Protein AF-A0A9E0P2Q4-F1 (afdb_monomer_lite)

Radius of gyration: 20.75 Å; chains: 1; bounding box: 62×47×37 Å

Secondary structure (DSSP, 8-state):
-HHHHHHHHHHHHHHHHHS-----------TT-------GGG-S-TTPBPPTT--B---SSTT----TTTSBSB-SEEE-TT--TT--SEEEEEESS-TTT--SEEEEEE-

Structure (mmCIF, N/CA/C/O backbone):
data_AF-A0A9E0P2Q4-F1
#
_entry.id   AF-A0A9E0P2Q4-F1
#
loop_
_atom_site.group_PDB
_atom_site.id
_atom_site.type_symbol
_atom_site.label_atom_id
_atom_site.label_alt_id
_atom_site.label_comp_id
_atom_site.label_asym_id
_atom_site.label_entity_id
_atom_site.label_seq_id
_atom_site.pdbx_PDB_ins_code
_atom_site.Cartn_x
_atom_site.Cartn_y
_atom_site.Cartn_z
_atom_site.occupancy
_atom_site.B_iso_or_equiv
_atom_site.auth_seq_id
_atom_site.auth_comp_id
_atom_site.auth_asym_id
_atom_site.auth_atom_id
_atom_site.pdbx_PDB_model_num
ATOM 1 N N . MET A 1 1 ? -48.440 -29.733 5.041 1.00 57.09 1 MET A N 1
ATOM 2 C CA . MET A 1 1 ? -48.131 -28.290 4.873 1.00 57.09 1 MET A CA 1
ATOM 3 C C . MET A 1 1 ? -47.201 -27.748 5.967 1.00 57.09 1 MET A C 1
ATOM 5 O O . MET A 1 1 ? -46.144 -27.247 5.611 1.00 57.09 1 MET A O 1
ATOM 9 N N . LYS A 1 2 ? -47.485 -27.941 7.271 1.00 52.16 2 LYS A N 1
ATOM 10 C CA . LYS A 1 2 ? -46.609 -27.494 8.387 1.00 52.16 2 LYS A CA 1
ATOM 11 C C . LYS A 1 2 ? -45.127 -27.915 8.267 1.00 52.16 2 LYS A C 1
ATOM 13 O O . LYS A 1 2 ? -44.252 -27.071 8.381 1.00 52.16 2 LYS A O 1
ATOM 18 N N . LYS A 1 3 ? -44.839 -29.183 7.938 1.00 48.38 3 LYS A N 1
ATOM 19 C CA . LYS A 1 3 ? -43.458 -29.720 7.859 1.00 48.38 3 LYS A CA 1
ATOM 20 C C . LYS A 1 3 ? -42.574 -29.068 6.779 1.00 48.38 3 LYS A C 1
ATOM 22 O O . LYS A 1 3 ? -41.366 -28.957 6.961 1.00 48.38 3 LYS A O 1
ATOM 27 N N . ILE A 1 4 ? -43.168 -28.635 5.664 1.00 58.03 4 ILE A N 1
ATOM 28 C CA . ILE A 1 4 ? -42.449 -27.976 4.557 1.00 58.03 4 ILE A CA 1
ATOM 29 C C . ILE A 1 4 ? -42.140 -26.518 4.920 1.00 58.03 4 ILE A C 1
ATOM 31 O O . ILE A 1 4 ? -41.070 -26.015 4.588 1.00 58.03 4 ILE A O 1
ATOM 35 N N . PHE A 1 5 ? -43.044 -25.865 5.653 1.00 58.53 5 PHE A N 1
ATOM 36 C CA . PHE A 1 5 ? -42.868 -24.492 6.124 1.00 58.53 5 PHE A CA 1
ATOM 37 C C . PHE A 1 5 ? -41.758 -24.395 7.183 1.00 58.53 5 PHE A C 1
ATOM 39 O O . PHE A 1 5 ? -40.888 -23.534 7.085 1.00 58.53 5 PHE A O 1
ATOM 46 N N . THR A 1 6 ? -41.708 -25.345 8.125 1.00 62.03 6 THR A N 1
ATOM 47 C CA . THR A 1 6 ? -40.649 -25.417 9.145 1.00 62.03 6 THR A CA 1
ATOM 48 C C . THR A 1 6 ? -39.267 -25.652 8.526 1.00 62.03 6 THR A C 1
ATOM 50 O O . THR A 1 6 ? -38.340 -24.922 8.852 1.00 62.03 6 THR A O 1
ATOM 53 N N . LYS A 1 7 ? -39.123 -26.582 7.564 1.00 53.59 7 LYS A N 1
ATOM 54 C CA . LYS A 1 7 ? -37.838 -26.819 6.870 1.00 53.59 7 LYS A CA 1
ATOM 55 C C . LYS A 1 7 ? -37.319 -25.582 6.129 1.00 53.59 7 LYS A C 1
ATOM 57 O O . LYS A 1 7 ? -36.127 -25.302 6.191 1.00 53.59 7 LYS A O 1
ATOM 62 N N . LYS A 1 8 ? -38.196 -24.840 5.441 1.00 56.16 8 LYS A N 1
ATOM 63 C CA . LYS A 1 8 ? -37.808 -23.613 4.722 1.00 56.16 8 LYS A CA 1
ATOM 64 C C . LYS A 1 8 ? -37.359 -22.503 5.680 1.00 56.16 8 LYS A C 1
ATOM 66 O O . LYS A 1 8 ? -36.370 -21.839 5.390 1.00 56.16 8 LYS A O 1
ATOM 71 N N . MET A 1 9 ? -38.018 -22.359 6.835 1.00 58.81 9 MET A N 1
ATOM 72 C CA . MET A 1 9 ? -37.583 -21.433 7.890 1.00 58.81 9 MET A CA 1
ATOM 73 C C . MET A 1 9 ? -36.225 -21.823 8.483 1.00 58.81 9 MET A C 1
ATOM 75 O O . MET A 1 9 ? -35.380 -20.956 8.671 1.00 58.81 9 MET A O 1
ATOM 79 N N . THR A 1 10 ? -35.988 -23.113 8.740 1.00 62.88 10 THR A N 1
ATOM 80 C CA . THR A 1 10 ? -34.707 -23.589 9.286 1.00 62.88 10 THR A CA 1
ATOM 81 C C . THR A 1 10 ? -33.549 -23.364 8.313 1.00 62.88 10 THR A C 1
ATOM 83 O O . THR A 1 10 ? -32.483 -22.932 8.737 1.00 62.88 10 THR A O 1
ATOM 86 N N . ILE A 1 11 ? -33.755 -23.596 7.011 1.00 61.94 11 ILE A N 1
ATOM 87 C CA . ILE A 1 11 ? -32.729 -23.345 5.987 1.00 61.94 11 ILE A CA 1
ATOM 88 C C . ILE A 1 11 ? -32.446 -21.842 5.870 1.00 61.94 11 ILE A C 1
ATOM 90 O O . ILE A 1 11 ? -31.285 -21.443 5.894 1.00 61.94 11 ILE A O 1
ATOM 94 N N . ALA A 1 12 ? -33.478 -20.994 5.825 1.00 60.47 12 ALA A N 1
ATOM 95 C CA . ALA A 1 12 ? -33.297 -19.542 5.778 1.00 60.47 12 ALA A CA 1
ATOM 96 C C . ALA A 1 12 ? -32.542 -19.011 7.012 1.00 60.47 12 ALA A C 1
ATOM 98 O O . ALA A 1 12 ? -31.621 -18.212 6.873 1.00 60.47 12 ALA A O 1
ATOM 99 N N . PHE A 1 13 ? -32.858 -19.518 8.208 1.00 57.19 13 PHE A N 1
ATOM 100 C CA . PHE A 1 13 ? -32.178 -19.135 9.447 1.00 57.19 13 PHE A CA 1
ATOM 101 C C . PHE A 1 13 ? -30.716 -19.614 9.491 1.00 57.19 13 PHE A C 1
ATOM 103 O O . PHE A 1 13 ? -29.833 -18.856 9.882 1.00 57.19 13 PHE A O 1
ATOM 110 N N . ALA A 1 14 ? -30.433 -20.831 9.012 1.00 58.88 14 ALA A N 1
ATOM 111 C CA . ALA A 1 14 ? -29.070 -21.360 8.905 1.00 58.88 14 ALA A CA 1
ATOM 112 C C . ALA A 1 14 ? -28.207 -20.586 7.892 1.00 58.88 14 ALA A C 1
ATOM 114 O O . ALA A 1 14 ? -27.012 -20.413 8.107 1.00 58.88 14 ALA A O 1
ATOM 115 N N . THR A 1 15 ? -28.814 -20.078 6.815 1.00 58.00 15 THR A N 1
ATOM 116 C CA . THR A 1 15 ? -28.097 -19.295 5.795 1.00 58.00 15 THR A CA 1
ATOM 117 C C . THR A 1 15 ? -27.720 -17.906 6.325 1.00 58.00 15 THR A C 1
ATOM 119 O O . THR A 1 15 ? -26.604 -17.450 6.100 1.00 58.00 15 THR A O 1
ATOM 122 N N . VAL A 1 16 ? -28.607 -17.270 7.104 1.00 58.88 16 VAL A N 1
ATOM 123 C CA . VAL A 1 16 ? -28.349 -15.972 7.760 1.00 58.88 16 VAL A CA 1
ATOM 124 C C . VAL A 1 16 ? -27.296 -16.089 8.873 1.00 58.88 16 VAL A C 1
ATOM 126 O O . VAL A 1 16 ? -26.461 -15.199 9.028 1.00 58.88 16 VAL A O 1
ATOM 129 N N . LEU A 1 17 ? -27.278 -17.208 9.607 1.00 55.22 17 LEU A N 1
ATOM 130 C CA . LEU A 1 17 ? -26.254 -17.498 10.621 1.00 55.22 17 LEU A CA 1
ATOM 131 C C . LEU A 1 17 ? -24.854 -17.714 10.020 1.00 55.22 17 LEU A C 1
ATOM 133 O O . LEU A 1 17 ? -23.865 -17.412 10.682 1.00 55.22 17 LEU A O 1
ATOM 137 N N . PHE A 1 18 ? -24.756 -18.194 8.776 1.00 54.19 18 PHE A N 1
ATOM 138 C CA . PHE A 1 18 ? -23.472 -18.417 8.098 1.00 54.19 18 PHE A CA 1
ATOM 139 C C . PHE A 1 18 ? -22.970 -17.192 7.311 1.00 54.19 18 PHE A C 1
ATOM 141 O O . PHE A 1 18 ? -21.791 -17.114 6.981 1.00 54.19 18 PHE A O 1
ATOM 148 N N . SER A 1 19 ? -23.830 -16.203 7.043 1.00 55.00 19 SER A N 1
ATOM 149 C CA . SER A 1 19 ? -23.446 -14.938 6.392 1.00 55.00 19 SER A CA 1
ATOM 150 C C . SER A 1 19 ? -22.887 -13.874 7.352 1.00 55.00 19 SER A C 1
ATOM 152 O O . SER A 1 19 ? -22.539 -12.781 6.919 1.00 55.00 19 SER A O 1
ATOM 154 N N . GLY A 1 20 ? -22.833 -14.162 8.657 1.00 51.41 20 GLY A N 1
ATOM 155 C CA . GLY A 1 20 ? -22.667 -13.159 9.716 1.00 51.41 20 GLY A CA 1
ATOM 156 C C . GLY A 1 20 ? -21.241 -12.771 10.118 1.00 51.41 20 GLY A C 1
ATOM 157 O O . GLY A 1 20 ? -21.093 -12.006 11.065 1.00 51.41 20 GLY A O 1
ATOM 158 N N . ALA A 1 21 ? -20.193 -13.259 9.455 1.00 50.47 21 ALA A N 1
ATOM 159 C CA . ALA A 1 21 ? -18.816 -12.942 9.842 1.00 50.47 21 ALA A CA 1
ATOM 160 C C . ALA A 1 21 ? -17.993 -12.412 8.664 1.00 50.47 21 ALA A C 1
ATOM 162 O O . ALA A 1 21 ? -16.970 -12.982 8.294 1.00 50.47 21 ALA A O 1
ATOM 163 N N . THR A 1 22 ? -18.389 -11.272 8.092 1.00 50.94 22 THR A N 1
ATOM 164 C CA . THR A 1 22 ? -17.364 -10.389 7.524 1.00 50.94 22 THR A CA 1
ATOM 165 C C . THR A 1 22 ? -16.579 -9.852 8.710 1.00 50.94 22 THR A C 1
ATOM 167 O O . THR A 1 22 ? -17.022 -8.925 9.389 1.00 50.94 22 THR A O 1
ATOM 170 N N . ALA A 1 23 ? -15.466 -10.503 9.035 1.00 51.62 23 ALA A N 1
ATOM 171 C CA . ALA A 1 23 ? -14.579 -10.039 10.079 1.00 51.62 23 ALA A CA 1
ATOM 172 C C . ALA A 1 23 ? -14.135 -8.615 9.710 1.00 51.62 23 ALA A C 1
ATOM 174 O O . ALA A 1 23 ? -13.332 -8.422 8.799 1.00 51.62 23 ALA A O 1
ATOM 175 N N . LEU A 1 24 ? -14.670 -7.611 10.409 1.00 56.34 24 LEU A N 1
ATOM 176 C CA . LEU A 1 24 ? -14.107 -6.261 10.476 1.00 56.34 24 LEU A CA 1
ATOM 177 C C . LEU A 1 24 ? -12.814 -6.353 11.299 1.00 56.34 24 LEU A C 1
ATOM 179 O O . LEU A 1 24 ? -12.696 -5.779 12.375 1.00 56.34 24 LEU A O 1
ATOM 183 N N . ALA A 1 25 ? -11.896 -7.216 10.875 1.00 59.75 25 ALA A N 1
ATOM 184 C CA . ALA A 1 25 ? -10.751 -7.598 11.670 1.00 59.75 25 ALA A CA 1
ATOM 185 C C . ALA A 1 25 ? -9.683 -6.544 11.467 1.00 59.75 25 ALA A C 1
ATOM 187 O O . ALA A 1 25 ? -8.819 -6.719 10.626 1.00 59.75 25 ALA A O 1
ATOM 188 N N . THR A 1 26 ? -9.729 -5.452 12.223 1.00 72.06 26 THR A N 1
ATOM 189 C CA . THR A 1 26 ? -8.505 -4.693 12.483 1.00 72.06 26 THR A CA 1
ATOM 190 C C . THR A 1 26 ? -7.479 -5.648 13.085 1.00 72.06 26 THR A C 1
ATOM 192 O O . THR A 1 26 ? -7.842 -6.508 13.893 1.00 72.06 26 THR A O 1
ATOM 195 N N . VAL A 1 27 ? -6.206 -5.506 12.726 1.00 83.12 27 VAL A N 1
ATOM 196 C CA . VAL A 1 27 ? -5.152 -6.289 13.381 1.00 83.12 27 VAL A CA 1
ATOM 197 C C . VAL A 1 27 ? -5.154 -5.960 14.877 1.00 83.12 27 VAL A C 1
ATOM 199 O O . VAL A 1 27 ? -5.023 -4.797 15.254 1.00 83.12 27 VAL A O 1
ATOM 202 N N . ASN A 1 28 ? -5.324 -6.976 15.729 1.00 84.00 28 ASN A N 1
ATOM 203 C CA . ASN A 1 28 ? -5.194 -6.814 17.173 1.00 84.00 28 ASN A CA 1
ATOM 204 C C . ASN A 1 28 ? -3.706 -6.795 17.534 1.00 84.00 28 ASN A C 1
ATOM 206 O O . ASN A 1 28 ? -3.010 -7.790 17.332 1.00 84.00 28 ASN A O 1
ATOM 210 N N . ILE A 1 29 ? -3.230 -5.669 18.056 1.00 82.81 29 ILE A N 1
ATOM 211 C CA . ILE A 1 29 ? -1.868 -5.531 18.571 1.00 82.81 29 ILE A CA 1
ATOM 212 C C . ILE A 1 29 ? -1.986 -5.377 20.082 1.00 82.81 29 ILE A C 1
ATOM 214 O O . ILE A 1 29 ? -2.392 -4.331 20.586 1.00 82.81 29 ILE A O 1
ATOM 218 N N . GLU A 1 30 ? -1.685 -6.452 20.802 1.00 87.06 30 GLU A N 1
ATOM 219 C CA . GLU A 1 30 ? -1.774 -6.476 22.260 1.00 87.06 30 GLU A CA 1
ATOM 220 C C . GLU A 1 30 ? -0.623 -5.695 22.900 1.00 87.06 30 GLU A C 1
ATOM 222 O O . GLU A 1 30 ? 0.476 -5.595 22.347 1.00 87.06 30 GLU A O 1
ATOM 227 N N . ALA A 1 31 ? -0.853 -5.153 24.098 1.00 89.81 31 ALA A N 1
ATOM 228 C CA . ALA A 1 31 ? 0.202 -4.492 24.857 1.00 89.81 31 ALA A CA 1
ATOM 229 C C . ALA A 1 31 ? 1.350 -5.478 25.134 1.00 89.81 31 ALA A C 1
ATOM 231 O O . ALA A 1 31 ? 1.130 -6.559 25.676 1.00 89.81 31 ALA A O 1
ATOM 232 N N . ASN A 1 32 ? 2.577 -5.083 24.785 1.00 88.38 32 ASN A N 1
ATOM 233 C CA . ASN A 1 32 ? 3.787 -5.919 24.846 1.00 88.38 32 ASN A CA 1
ATOM 234 C C . ASN A 1 32 ? 3.792 -7.129 23.886 1.00 88.38 32 ASN A C 1
ATOM 236 O O . ASN A 1 32 ? 4.701 -7.956 23.954 1.00 88.38 32 ASN A O 1
ATOM 240 N N . GLY A 1 33 ? 2.813 -7.231 22.983 1.00 85.69 33 GLY A N 1
ATOM 241 C CA . GLY A 1 33 ? 2.806 -8.196 21.890 1.00 85.69 33 GLY A CA 1
ATOM 242 C C . GLY A 1 33 ? 3.640 -7.709 20.704 1.00 85.69 33 GLY A C 1
ATOM 243 O O . GLY A 1 33 ? 3.761 -6.510 20.456 1.00 85.69 33 GLY A O 1
ATOM 244 N N . SER A 1 34 ? 4.213 -8.647 19.953 1.00 87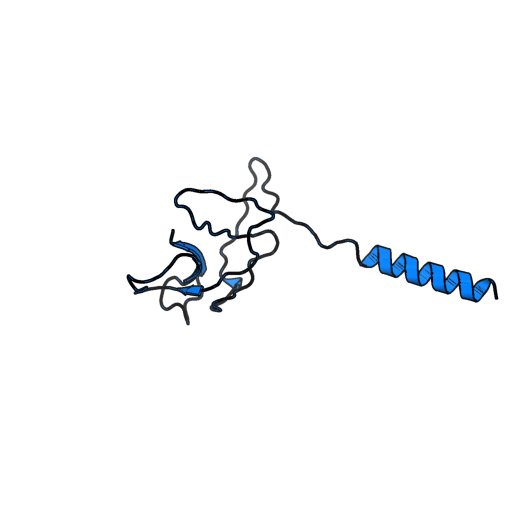.81 34 SER A N 1
ATOM 245 C CA . SER A 1 34 ? 4.817 -8.366 18.647 1.00 87.81 34 SER A CA 1
ATOM 246 C C . SER A 1 34 ? 3.905 -8.885 17.543 1.00 87.81 34 SER A C 1
ATOM 248 O O . SER A 1 34 ? 3.383 -9.994 17.633 1.00 87.81 34 SER A O 1
ATOM 250 N N . TYR A 1 35 ? 3.738 -8.091 16.492 1.00 87.81 35 TYR A N 1
ATOM 251 C CA . TYR A 1 35 ? 3.054 -8.491 15.269 1.00 87.81 35 TYR A CA 1
ATOM 252 C C . TYR A 1 35 ? 3.983 -8.236 14.083 1.00 87.81 35 TYR A C 1
ATOM 254 O O . TYR A 1 35 ? 4.619 -7.185 14.011 1.00 87.81 35 TYR A O 1
ATOM 262 N N . THR A 1 36 ? 4.062 -9.192 13.158 1.00 91.44 36 THR A N 1
ATOM 263 C CA . THR A 1 36 ? 4.922 -9.100 11.975 1.00 91.44 36 THR A CA 1
ATOM 264 C C . THR A 1 36 ? 4.076 -9.143 10.714 1.00 91.44 36 THR A C 1
ATOM 266 O O . THR A 1 36 ? 3.274 -10.054 10.517 1.00 91.44 36 THR A O 1
ATOM 269 N N . GLN A 1 37 ? 4.289 -8.161 9.845 1.00 93.19 37 GLN A N 1
ATOM 270 C CA . GLN A 1 37 ? 3.763 -8.124 8.490 1.00 93.19 37 GLN A CA 1
ATOM 271 C C . GLN A 1 37 ? 4.815 -7.479 7.595 1.00 93.19 37 GLN A C 1
ATOM 273 O O . GLN A 1 37 ? 5.264 -6.373 7.885 1.00 93.19 37 GLN A O 1
ATOM 278 N N . ASN A 1 38 ? 5.207 -8.187 6.541 1.00 95.31 38 ASN A N 1
ATOM 279 C CA . ASN A 1 38 ? 6.226 -7.766 5.580 1.00 95.31 38 ASN A CA 1
ATOM 280 C C . ASN A 1 38 ? 5.644 -7.437 4.200 1.00 95.31 38 ASN A C 1
ATOM 282 O O . ASN A 1 38 ? 6.376 -6.962 3.359 1.00 95.31 38 ASN A O 1
ATOM 286 N N . PHE A 1 39 ? 4.352 -7.671 3.956 1.00 97.38 39 PHE A N 1
ATOM 287 C CA . PHE A 1 39 ? 3.652 -7.384 2.699 1.00 97.38 39 PHE A CA 1
ATOM 288 C C . PHE A 1 39 ? 4.160 -8.104 1.442 1.00 97.38 39 PHE A C 1
ATOM 290 O O . PHE A 1 39 ? 3.483 -8.026 0.425 1.00 97.38 39 PHE A O 1
ATOM 297 N N . ASP A 1 40 ? 5.240 -8.882 1.494 1.00 97.56 40 ASP A N 1
ATOM 298 C CA . ASP A 1 40 ? 5.789 -9.631 0.348 1.00 97.56 40 ASP A CA 1
ATOM 299 C C . ASP A 1 40 ? 4.734 -10.449 -0.423 1.00 97.56 40 ASP A C 1
ATOM 301 O O . ASP A 1 40 ? 4.779 -10.582 -1.646 1.00 97.56 40 ASP A O 1
ATOM 305 N N . ALA A 1 41 ? 3.725 -10.961 0.289 1.00 97.25 41 ALA A N 1
ATOM 306 C CA . ALA A 1 41 ? 2.650 -11.770 -0.277 1.00 97.25 41 ALA A CA 1
ATOM 307 C C . ALA A 1 41 ? 1.615 -10.988 -1.114 1.00 97.25 41 ALA A C 1
ATOM 309 O O . ALA A 1 41 ? 0.798 -11.623 -1.780 1.00 97.25 41 ALA A O 1
ATOM 310 N N . ILE A 1 42 ? 1.613 -9.646 -1.099 1.00 97.50 42 ILE A N 1
ATOM 311 C CA . ILE A 1 42 ? 0.660 -8.850 -1.900 1.00 97.50 42 ILE A CA 1
ATOM 312 C C . ILE A 1 42 ? 1.009 -8.854 -3.398 1.00 97.50 42 ILE A C 1
ATOM 314 O O . ILE A 1 42 ? 0.166 -8.515 -4.226 1.00 97.50 42 ILE A O 1
ATOM 318 N N . GLY A 1 43 ? 2.235 -9.258 -3.752 1.00 97.25 43 GLY A N 1
ATOM 319 C CA . GLY A 1 43 ? 2.700 -9.355 -5.133 1.00 97.25 43 GLY A CA 1
ATOM 320 C C . GLY A 1 43 ? 3.068 -8.009 -5.763 1.00 97.25 43 GLY A C 1
ATOM 321 O O . GLY A 1 43 ? 3.267 -7.007 -5.079 1.00 97.25 43 GLY A O 1
ATOM 322 N N . VAL A 1 44 ? 3.195 -7.999 -7.092 1.00 96.81 44 VAL A N 1
ATOM 323 C CA . VAL A 1 44 ? 3.699 -6.854 -7.880 1.00 96.81 44 VAL A CA 1
ATOM 324 C C . VAL A 1 44 ? 2.593 -6.012 -8.524 1.00 96.81 44 VAL A C 1
ATOM 326 O O . VAL A 1 44 ? 2.882 -5.004 -9.168 1.00 96.81 44 VAL A O 1
ATOM 329 N N . ASP A 1 45 ? 1.332 -6.414 -8.361 1.00 96.75 45 ASP A N 1
ATOM 330 C CA . ASP A 1 45 ? 0.200 -5.746 -8.997 1.00 96.75 45 ASP A CA 1
ATOM 331 C C . ASP A 1 45 ? 0.049 -4.305 -8.498 1.00 96.75 45 ASP A C 1
ATOM 333 O O . ASP A 1 45 ? 0.264 -3.993 -7.321 1.00 96.75 45 ASP A O 1
ATOM 337 N N . SER A 1 46 ? -0.371 -3.410 -9.396 1.00 94.81 46 SER A N 1
ATOM 338 C CA . SER A 1 46 ? -0.677 -2.024 -9.032 1.00 94.81 46 SER A CA 1
ATOM 339 C C . SER A 1 46 ? -1.858 -1.944 -8.072 1.00 94.81 46 SER A C 1
ATOM 341 O O . SER A 1 46 ? -1.831 -1.144 -7.141 1.00 94.81 46 SER A O 1
ATOM 343 N N . THR A 1 47 ? -2.856 -2.811 -8.247 1.00 97.44 47 THR A N 1
ATOM 344 C CA . THR A 1 47 ? -4.032 -2.933 -7.377 1.00 97.44 47 THR A CA 1
ATOM 345 C C . THR A 1 47 ? -3.933 -4.132 -6.435 1.00 97.44 47 THR A C 1
ATOM 347 O O . THR A 1 47 ? -4.889 -4.895 -6.282 1.00 97.44 47 THR A O 1
ATOM 350 N N . ALA A 1 48 ? -2.758 -4.334 -5.835 1.00 98.12 48 ALA A N 1
ATOM 351 C CA . ALA A 1 48 ? -2.512 -5.422 -4.901 1.00 98.12 48 ALA A CA 1
ATOM 352 C C . ALA A 1 48 ? -3.426 -5.312 -3.672 1.00 98.12 48 ALA A C 1
ATOM 354 O O . ALA A 1 48 ? -3.536 -4.255 -3.047 1.00 98.12 48 ALA A O 1
ATOM 355 N N . THR A 1 49 ? -4.088 -6.416 -3.322 1.00 98.06 49 THR A N 1
ATOM 356 C CA . THR A 1 49 ? -4.955 -6.475 -2.138 1.00 98.06 49 THR A CA 1
ATOM 357 C C . THR A 1 49 ? -4.098 -6.539 -0.880 1.00 98.06 49 THR A C 1
ATOM 359 O O . THR A 1 49 ? -3.194 -7.366 -0.775 1.00 98.06 49 THR A O 1
ATOM 362 N N . LEU A 1 50 ? -4.391 -5.671 0.086 1.00 96.94 50 LEU A N 1
ATOM 363 C CA . LEU A 1 50 ? -3.691 -5.644 1.362 1.00 96.94 50 LEU A CA 1
ATOM 364 C C . LEU A 1 50 ? -4.081 -6.855 2.222 1.00 96.94 50 LEU A C 1
ATOM 366 O O . LEU A 1 50 ? -5.211 -7.345 2.122 1.00 96.94 50 LEU A O 1
ATOM 370 N N . PRO A 1 51 ? -3.185 -7.323 3.110 1.00 94.75 51 PRO A N 1
ATOM 371 C CA . PRO A 1 51 ? -3.511 -8.387 4.047 1.00 94.75 51 PRO A CA 1
ATOM 372 C C . PRO A 1 51 ? -4.736 -8.025 4.893 1.00 94.75 51 PRO A C 1
ATOM 374 O O . PRO A 1 51 ? -4.965 -6.859 5.217 1.00 94.75 51 PRO A O 1
ATOM 377 N N . THR A 1 52 ? -5.515 -9.029 5.294 1.00 90.38 52 THR A N 1
ATOM 378 C CA . THR A 1 52 ? -6.715 -8.821 6.114 1.00 90.38 52 THR A CA 1
ATOM 379 C C . THR A 1 52 ? -6.421 -7.932 7.324 1.00 90.38 52 THR A C 1
ATOM 381 O O . THR A 1 52 ? -5.484 -8.180 8.083 1.00 90.38 52 THR A O 1
ATOM 384 N N . GLY A 1 53 ? -7.236 -6.891 7.491 1.00 89.19 53 GLY A N 1
ATOM 385 C CA . GLY A 1 53 ? -7.124 -5.931 8.588 1.00 89.19 53 GLY A CA 1
ATOM 386 C C . GLY A 1 53 ? -6.200 -4.752 8.363 1.00 89.19 53 GLY A C 1
ATOM 387 O O . GLY A 1 53 ? -6.230 -3.802 9.152 1.00 89.19 53 GLY A O 1
ATOM 388 N N . TRP A 1 54 ? -5.451 -4.766 7.265 1.00 92.44 54 TRP A N 1
ATOM 389 C CA . TRP A 1 54 ? -4.666 -3.633 6.816 1.00 92.44 54 TRP A CA 1
ATOM 390 C C . TRP A 1 54 ? -5.470 -2.749 5.878 1.00 92.44 54 TRP A C 1
ATOM 392 O O . TRP A 1 54 ? -6.221 -3.214 5.018 1.00 92.44 54 TRP A O 1
ATOM 402 N N . LYS A 1 55 ? -5.287 -1.446 6.056 1.00 94.25 55 LYS A N 1
ATOM 403 C CA . LYS A 1 55 ? -5.819 -0.426 5.169 1.00 94.25 55 LYS A CA 1
ATOM 404 C C . LYS A 1 55 ? -4.783 0.664 4.964 1.00 94.25 55 LYS A C 1
ATOM 406 O O . LYS A 1 55 ? -4.033 0.976 5.886 1.00 94.25 55 LYS A O 1
ATOM 411 N N . ALA A 1 56 ? -4.786 1.251 3.778 1.00 95.12 56 ALA A N 1
ATOM 412 C CA . ALA A 1 56 ? -3.991 2.420 3.450 1.00 95.12 56 ALA A CA 1
ATOM 413 C C . ALA A 1 56 ? -4.921 3.549 3.016 1.00 95.12 56 ALA A C 1
ATOM 415 O O . ALA A 1 56 ? -5.940 3.323 2.363 1.00 95.12 56 ALA A O 1
ATOM 416 N N . ASP A 1 57 ? -4.585 4.763 3.422 1.00 94.69 57 ASP A N 1
ATOM 417 C CA . ASP A 1 57 ? -5.368 5.949 3.122 1.00 94.69 57 ASP A CA 1
ATOM 418 C C . ASP A 1 57 ? -4.518 6.948 2.347 1.00 94.69 57 ASP A C 1
ATOM 420 O O . ASP A 1 57 ? -3.297 6.998 2.508 1.00 94.69 57 ASP A O 1
ATOM 424 N N . LYS A 1 58 ? -5.180 7.760 1.527 1.00 93.19 58 LYS A N 1
ATOM 425 C CA . LYS A 1 58 ? -4.564 8.893 0.843 1.00 93.19 58 LYS A CA 1
ATOM 426 C C . LYS A 1 58 ? -5.463 10.107 0.997 1.00 93.19 58 LYS A C 1
ATOM 428 O O . LYS A 1 58 ? -6.667 10.047 0.763 1.00 93.19 58 LYS A O 1
ATOM 433 N N . GLN A 1 59 ? -4.865 11.224 1.380 1.00 93.38 59 GLN A N 1
ATOM 434 C CA . GLN A 1 59 ? -5.572 12.486 1.543 1.00 93.38 59 GLN A CA 1
ATOM 435 C C . GLN A 1 59 ? -5.131 13.454 0.452 1.00 93.38 59 GLN A C 1
ATOM 437 O O . GLN A 1 59 ? -3.977 13.450 0.035 1.00 93.38 59 GLN A O 1
ATOM 442 N N . THR A 1 60 ? -6.049 14.288 -0.030 1.00 91.44 60 THR A N 1
ATOM 443 C CA . THR A 1 60 ? -5.726 15.333 -1.017 1.00 91.44 60 THR A CA 1
ATOM 444 C C . THR A 1 60 ? -5.068 16.553 -0.377 1.00 91.44 60 THR A C 1
ATOM 446 O O . THR A 1 60 ? -4.527 17.399 -1.081 1.00 91.44 60 THR A O 1
ATOM 449 N N . LEU A 1 61 ? -5.134 16.660 0.951 1.00 90.50 61 LEU A N 1
ATOM 450 C CA . LEU A 1 61 ? -4.486 17.701 1.734 1.00 90.50 61 LEU A CA 1
ATOM 451 C C . LEU A 1 61 ? -3.266 17.126 2.451 1.00 90.50 61 LEU 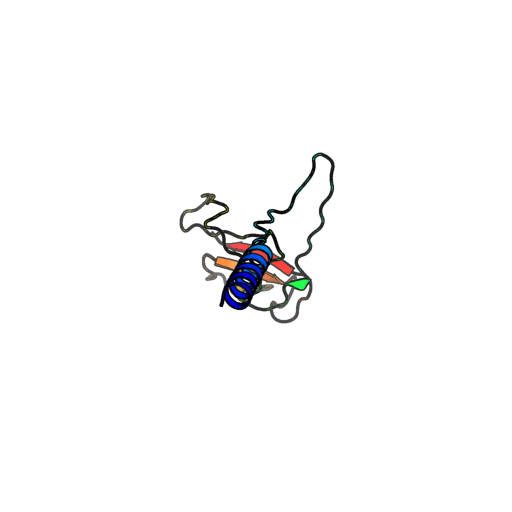A C 1
ATOM 453 O O . LEU A 1 61 ? -3.352 16.103 3.135 1.00 90.50 61 LEU A O 1
ATOM 457 N N . VAL A 1 62 ? -2.139 17.825 2.335 1.00 87.44 62 VAL A N 1
ATOM 458 C CA . VAL A 1 62 ? -0.887 17.440 2.992 1.00 87.44 62 VAL A CA 1
ATOM 459 C C . VAL A 1 62 ? -1.066 17.334 4.508 1.00 87.44 62 VAL A C 1
ATOM 461 O O . VAL A 1 62 ? -1.761 18.143 5.124 1.00 87.44 62 VAL A O 1
ATOM 464 N N . ARG A 1 63 ? -0.404 16.343 5.120 1.00 85.88 63 ARG A N 1
ATOM 465 C CA . ARG A 1 63 ? -0.383 16.115 6.582 1.00 85.88 63 ARG A CA 1
ATOM 466 C C . ARG A 1 63 ? -1.768 15.940 7.219 1.00 85.88 63 ARG A C 1
ATOM 468 O O . ARG A 1 63 ? -1.940 16.207 8.405 1.00 85.88 63 ARG A O 1
ATOM 475 N N . THR A 1 64 ? -2.745 15.486 6.441 1.00 91.06 64 THR A N 1
ATOM 476 C CA . THR A 1 64 ? -4.073 15.124 6.941 1.00 91.06 64 THR A CA 1
ATOM 477 C C . THR A 1 64 ? -4.144 13.615 7.129 1.00 91.06 64 THR A C 1
ATOM 479 O O . THR A 1 64 ? -3.683 12.862 6.276 1.00 91.06 64 THR A O 1
ATOM 482 N N . VAL A 1 65 ? -4.722 13.173 8.245 1.00 90.44 65 VAL A N 1
ATOM 483 C CA . VAL A 1 65 ? -4.991 11.758 8.526 1.00 90.44 65 VAL A CA 1
ATOM 484 C C . VAL A 1 65 ? -6.497 11.540 8.430 1.00 90.44 65 VAL A C 1
ATOM 486 O O . VAL A 1 65 ? -7.259 12.236 9.102 1.00 90.44 65 VAL A O 1
ATOM 489 N N . GLY A 1 66 ? -6.927 10.614 7.573 1.00 92.81 66 GLY A N 1
ATOM 490 C CA . GLY A 1 66 ? -8.335 10.263 7.418 1.00 92.81 66 GLY A CA 1
ATOM 491 C C . GLY A 1 66 ? -8.825 9.247 8.450 1.00 92.81 66 GLY A C 1
ATOM 492 O O . GLY A 1 66 ? -8.197 8.986 9.477 1.00 92.81 66 GLY A O 1
ATOM 493 N N . THR A 1 67 ? -9.991 8.664 8.172 1.00 92.94 67 THR A N 1
ATOM 494 C CA . THR A 1 67 ? -10.596 7.636 9.033 1.00 92.94 67 THR A CA 1
ATOM 495 C C . THR A 1 67 ? -10.318 6.237 8.497 1.00 92.94 67 THR A C 1
ATOM 497 O O . THR A 1 67 ? -10.277 6.017 7.287 1.00 92.94 67 THR A O 1
ATOM 500 N N . TYR A 1 68 ? -10.231 5.250 9.391 1.00 90.69 68 TYR A N 1
ATOM 501 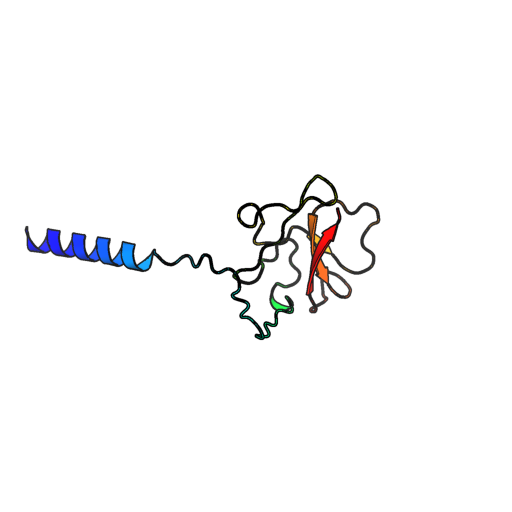C CA . TYR A 1 68 ? -10.054 3.845 9.003 1.00 90.69 68 TYR A CA 1
ATOM 502 C C . TYR A 1 68 ? -11.178 3.327 8.085 1.00 90.69 68 TYR A C 1
ATOM 504 O O . TYR A 1 68 ? -10.954 2.504 7.197 1.00 90.69 68 TYR A O 1
ATOM 512 N N . THR A 1 69 ? -12.408 3.814 8.267 1.00 90.50 69 THR A N 1
ATOM 513 C CA . THR A 1 69 ? -13.544 3.429 7.419 1.00 90.50 69 THR A CA 1
ATOM 514 C C . THR A 1 69 ? -13.357 3.896 5.977 1.00 90.50 69 THR A C 1
ATOM 516 O O . THR A 1 69 ? -13.645 3.121 5.068 1.00 90.50 69 THR A O 1
ATOM 519 N N . ALA A 1 70 ? -12.841 5.113 5.775 1.00 93.75 70 ALA A N 1
ATOM 520 C CA . ALA A 1 70 ? -12.587 5.683 4.451 1.00 93.75 70 ALA A CA 1
ATOM 521 C C . ALA A 1 70 ? -11.350 5.087 3.756 1.00 93.75 70 ALA A C 1
ATOM 523 O O . ALA A 1 70 ? -11.290 5.077 2.530 1.00 93.75 70 ALA A O 1
ATOM 524 N N . ALA A 1 71 ? -10.397 4.563 4.531 1.00 95.38 71 ALA A N 1
ATOM 525 C CA . ALA A 1 71 ? -9.189 3.942 4.008 1.00 95.38 71 ALA A CA 1
ATOM 526 C C . ALA A 1 71 ? -9.487 2.685 3.161 1.00 95.38 71 ALA A C 1
ATOM 528 O O . ALA A 1 71 ? -10.459 1.948 3.401 1.00 95.38 71 ALA A O 1
ATOM 529 N N . LEU A 1 72 ? -8.615 2.425 2.186 1.00 95.75 72 LEU A N 1
ATOM 530 C CA . LEU A 1 72 ? -8.763 1.391 1.165 1.00 95.75 72 LEU A CA 1
ATOM 531 C C . LEU A 1 72 ? -8.021 0.103 1.533 1.00 95.75 72 LEU A C 1
ATOM 533 O O . LEU A 1 72 ? -7.076 0.103 2.318 1.00 95.75 72 LEU A O 1
ATOM 537 N N . THR A 1 73 ? -8.459 -1.009 0.944 1.00 96.56 73 THR A N 1
ATOM 538 C CA . THR A 1 73 ? -7.910 -2.360 1.164 1.00 96.56 73 THR A CA 1
ATOM 539 C C . THR A 1 73 ? -6.996 -2.823 0.032 1.00 96.56 73 THR A C 1
ATOM 541 O O . THR A 1 73 ? -6.658 -4.000 -0.035 1.00 96.56 73 THR A O 1
ATOM 544 N N . ALA A 1 74 ? -6.635 -1.933 -0.887 1.00 97.69 74 ALA A N 1
ATOM 545 C CA . ALA A 1 74 ? -5.754 -2.236 -2.002 1.00 97.69 74 ALA A CA 1
ATOM 546 C C . ALA A 1 74 ? -4.865 -1.033 -2.309 1.00 97.69 74 ALA A C 1
ATOM 548 O O . ALA A 1 74 ? -5.226 0.111 -2.015 1.00 97.69 74 ALA A O 1
ATOM 549 N N . THR A 1 75 ? -3.710 -1.302 -2.906 1.00 98.00 75 THR A N 1
ATOM 550 C CA . THR A 1 75 ? -2.897 -0.264 -3.537 1.00 98.00 75 THR A CA 1
ATOM 551 C C . THR A 1 75 ? -3.542 0.190 -4.847 1.00 98.00 75 THR A C 1
ATOM 553 O O . THR A 1 75 ? -4.545 -0.365 -5.295 1.00 98.00 75 THR A O 1
A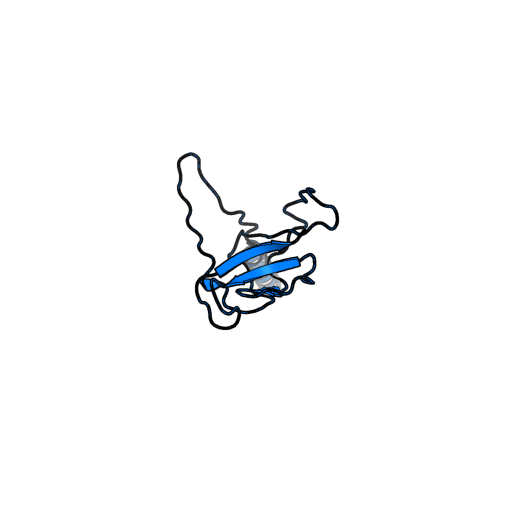TOM 556 N N . GLU A 1 76 ? -2.984 1.223 -5.463 1.00 97.00 76 GLU A N 1
ATOM 557 C CA . GLU A 1 76 ? -3.477 1.760 -6.737 1.00 97.00 76 GLU A CA 1
ATOM 558 C C . GLU A 1 76 ? -2.389 1.794 -7.810 1.00 97.00 76 GLU A C 1
ATOM 560 O O . GLU A 1 76 ? -2.686 1.804 -9.005 1.00 97.00 76 GLU A O 1
ATOM 565 N N . ILE A 1 77 ? -1.123 1.838 -7.386 1.00 95.50 77 ILE A N 1
ATOM 566 C CA . ILE A 1 77 ? 0.035 2.017 -8.254 1.00 95.50 77 ILE A CA 1
ATOM 567 C C . ILE A 1 77 ? 1.151 1.075 -7.796 1.00 95.50 77 ILE A C 1
ATOM 569 O O . ILE A 1 77 ? 1.396 0.940 -6.600 1.00 95.50 77 ILE A O 1
ATOM 573 N N . ALA A 1 78 ? 1.854 0.444 -8.736 1.00 95.12 78 ALA A N 1
ATOM 574 C CA . ALA A 1 78 ? 3.096 -0.271 -8.452 1.00 95.12 78 ALA A CA 1
ATOM 575 C C . ALA A 1 78 ? 4.288 0.666 -8.689 1.00 95.12 78 ALA A C 1
ATOM 577 O O . ALA A 1 78 ? 4.322 1.396 -9.679 1.00 95.12 78 ALA A O 1
ATOM 578 N N . ALA A 1 79 ? 5.255 0.655 -7.776 1.00 95.38 79 ALA A N 1
ATOM 579 C CA . ALA A 1 79 ? 6.430 1.516 -7.817 1.00 95.38 79 ALA A CA 1
ATOM 580 C C . ALA A 1 79 ? 7.686 0.796 -7.324 1.00 95.38 79 ALA A C 1
ATOM 582 O O . ALA A 1 79 ? 7.622 -0.302 -6.779 1.00 95.38 79 ALA A O 1
ATOM 583 N N . GLY A 1 80 ? 8.842 1.416 -7.539 1.00 91.00 80 GLY A N 1
ATOM 584 C CA . GLY A 1 80 ? 10.142 0.866 -7.175 1.00 91.00 80 GLY A CA 1
ATOM 585 C C . GLY A 1 80 ? 11.260 1.854 -7.491 1.00 91.00 80 GLY A C 1
ATOM 586 O O . GLY A 1 80 ? 11.062 3.072 -7.450 1.00 91.00 80 GLY A O 1
ATOM 587 N N . ASN A 1 81 ? 12.433 1.337 -7.835 1.00 88.62 81 ASN A N 1
ATOM 588 C CA . ASN A 1 81 ? 13.590 2.138 -8.217 1.00 88.62 81 ASN A CA 1
ATOM 589 C C . ASN A 1 81 ? 13.282 3.058 -9.406 1.00 88.62 81 ASN A C 1
ATOM 591 O O . ASN A 1 81 ? 12.557 2.689 -10.327 1.00 88.62 81 ASN A O 1
ATOM 595 N N . ASN A 1 82 ? 13.905 4.241 -9.411 1.00 81.56 82 ASN A N 1
ATOM 596 C CA . ASN A 1 82 ? 13.786 5.237 -10.484 1.00 81.56 82 ASN A CA 1
ATOM 597 C C . ASN A 1 82 ? 12.345 5.717 -10.744 1.00 81.56 82 ASN A C 1
ATOM 599 O O . ASN A 1 82 ? 11.990 6.052 -11.874 1.00 81.56 82 ASN A O 1
ATOM 603 N N . MET A 1 83 ? 11.521 5.770 -9.693 1.00 87.56 83 MET A N 1
ATOM 604 C CA . MET A 1 83 ? 10.218 6.435 -9.718 1.00 87.56 83 MET A CA 1
ATOM 605 C C . MET A 1 83 ? 10.315 7.839 -10.330 1.00 87.56 83 MET A C 1
ATOM 607 O O . MET A 1 83 ? 11.225 8.611 -10.022 1.00 87.56 83 MET A O 1
ATOM 611 N N . THR A 1 84 ? 9.363 8.164 -11.207 1.00 86.88 84 THR A N 1
ATOM 612 C CA . THR A 1 84 ? 9.320 9.461 -11.891 1.00 86.88 84 THR A CA 1
ATOM 613 C C . THR A 1 84 ? 9.162 10.608 -10.892 1.00 86.88 84 THR A C 1
ATOM 615 O O . THR A 1 84 ? 8.390 10.519 -9.939 1.00 86.88 84 THR A O 1
ATOM 618 N N . THR A 1 85 ? 9.833 11.733 -11.148 1.00 88.62 85 THR A N 1
ATOM 619 C CA . THR A 1 85 ? 9.666 12.976 -10.373 1.00 88.62 85 THR A CA 1
ATOM 620 C C . THR A 1 85 ? 8.280 13.605 -10.538 1.00 88.62 85 THR A C 1
ATOM 622 O O . THR A 1 85 ? 7.941 14.538 -9.818 1.00 88.62 85 THR A O 1
ATOM 625 N N . GLN A 1 86 ? 7.476 13.095 -11.476 1.00 90.38 86 GLN A N 1
ATOM 626 C CA . GLN A 1 86 ? 6.084 13.487 -11.703 1.00 90.38 86 GLN A CA 1
ATOM 627 C C . GLN A 1 86 ? 5.077 12.540 -11.025 1.00 90.38 86 GLN A C 1
ATOM 629 O O . GLN A 1 86 ? 3.880 12.638 -11.291 1.00 90.38 86 GLN A O 1
ATOM 634 N N . ALA A 1 87 ? 5.534 11.589 -10.202 1.00 91.25 87 ALA A N 1
ATOM 635 C CA . ALA A 1 87 ? 4.646 10.662 -9.510 1.00 91.25 87 ALA A CA 1
ATOM 636 C C . ALA A 1 87 ? 3.688 11.433 -8.588 1.00 91.25 87 ALA A C 1
ATOM 638 O O . ALA A 1 87 ? 4.107 12.274 -7.793 1.00 91.25 87 ALA A O 1
ATOM 639 N N . GLY A 1 88 ? 2.391 11.166 -8.736 1.00 91.69 88 GLY A N 1
ATOM 640 C CA . GLY A 1 88 ? 1.335 11.878 -8.020 1.00 91.69 88 GLY A CA 1
ATOM 641 C C . GLY A 1 88 ? 0.941 11.218 -6.701 1.00 91.69 88 GLY A C 1
ATOM 642 O O . GLY A 1 88 ? 1.415 10.135 -6.356 1.00 91.69 88 GLY A O 1
ATOM 643 N N . ASN A 1 89 ? 0.014 11.860 -5.993 1.00 93.62 89 ASN A N 1
ATOM 644 C CA . ASN A 1 89 ? -0.610 11.304 -4.795 1.00 93.62 89 ASN A CA 1
ATOM 645 C C . ASN A 1 89 ? -1.320 9.973 -5.096 1.00 93.62 89 ASN A C 1
ATOM 647 O O . ASN A 1 89 ? -2.055 9.858 -6.079 1.00 93.62 89 ASN A O 1
ATOM 651 N N . GLY A 1 90 ? -1.116 8.975 -4.241 1.00 94.31 90 GLY A N 1
ATOM 652 C CA . GLY A 1 90 ? -1.648 7.629 -4.428 1.00 94.31 90 GLY A CA 1
ATOM 653 C C . GLY A 1 90 ? -1.189 6.661 -3.346 1.00 94.31 90 GLY A C 1
ATOM 654 O O . GLY A 1 90 ? -0.284 6.971 -2.569 1.00 94.31 90 GLY A O 1
ATOM 655 N N . ILE A 1 91 ? -1.807 5.479 -3.326 1.00 97.00 91 ILE A N 1
ATOM 656 C CA . ILE A 1 91 ? -1.362 4.350 -2.502 1.00 97.00 91 ILE A CA 1
ATOM 657 C C . ILE A 1 91 ? -0.479 3.447 -3.363 1.00 97.00 91 ILE A C 1
ATOM 659 O O . ILE A 1 91 ? -0.940 2.838 -4.331 1.00 97.00 91 ILE A O 1
ATOM 663 N N . TYR A 1 92 ? 0.792 3.348 -2.997 1.00 97.00 92 TYR A N 1
ATOM 664 C CA . TYR A 1 92 ? 1.811 2.667 -3.779 1.00 97.00 92 TYR A CA 1
ATOM 665 C C . TYR A 1 92 ? 2.195 1.324 -3.164 1.00 97.00 92 TYR A C 1
ATOM 667 O O . TYR A 1 92 ? 2.465 1.227 -1.968 1.00 97.00 92 TYR A O 1
ATOM 675 N N . ASN A 1 93 ? 2.269 0.312 -4.024 1.00 97.25 93 ASN A N 1
ATOM 676 C CA . ASN A 1 93 ? 2.944 -0.953 -3.797 1.00 97.25 93 ASN A CA 1
ATOM 677 C C . ASN A 1 93 ? 4.403 -0.797 -4.253 1.00 97.25 93 ASN A C 1
ATOM 679 O O . ASN A 1 93 ? 4.705 -0.944 -5.440 1.00 97.25 93 ASN A O 1
ATOM 683 N N . PHE A 1 94 ? 5.298 -0.451 -3.333 1.00 96.62 94 PHE A N 1
ATOM 684 C CA . PHE A 1 94 ? 6.724 -0.300 -3.600 1.00 96.62 94 PHE A CA 1
ATOM 685 C C . PHE A 1 94 ? 7.435 -1.652 -3.573 1.00 96.62 94 PHE A C 1
ATOM 687 O O . PHE A 1 94 ? 7.268 -2.416 -2.630 1.00 96.62 94 PHE A O 1
ATOM 694 N N . GLY A 1 95 ? 8.254 -1.926 -4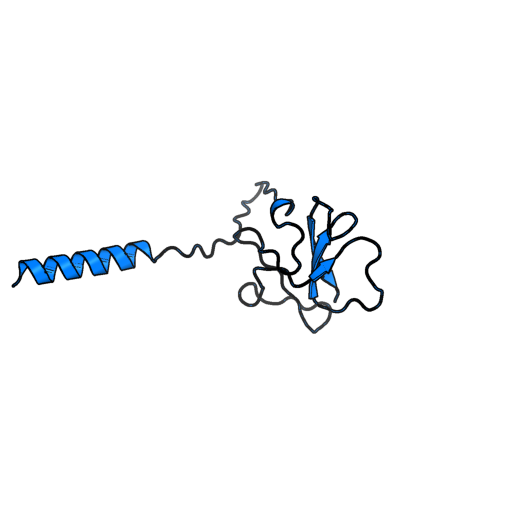.584 1.00 95.81 95 GLY A N 1
ATOM 695 C CA . GLY A 1 95 ? 9.223 -3.017 -4.579 1.00 95.81 95 GLY A CA 1
ATOM 696 C C . GLY A 1 95 ? 10.621 -2.511 -4.236 1.00 95.81 95 GLY A C 1
ATOM 697 O O . GLY A 1 95 ? 11.011 -1.433 -4.691 1.00 95.81 95 GLY A O 1
ATOM 698 N N . ALA A 1 96 ? 11.400 -3.299 -3.490 1.00 93.25 96 ALA A N 1
ATOM 699 C CA . ALA A 1 96 ? 12.815 -3.027 -3.208 1.00 93.25 96 ALA A CA 1
ATOM 700 C C . ALA A 1 96 ? 13.714 -3.261 -4.446 1.00 93.25 96 ALA A C 1
ATOM 702 O O . ALA A 1 96 ? 14.615 -4.099 -4.447 1.00 93.25 96 ALA A O 1
ATOM 703 N N . GLY A 1 97 ? 13.433 -2.566 -5.549 1.00 92.00 97 GLY A N 1
ATOM 704 C CA . GLY A 1 97 ? 14.041 -2.833 -6.847 1.00 92.00 97 GLY A CA 1
ATOM 705 C C . GLY A 1 97 ? 13.138 -2.424 -8.003 1.00 92.00 97 GLY A C 1
ATOM 706 O O . GLY A 1 97 ? 12.377 -1.464 -7.910 1.00 92.00 97 GLY A O 1
ATOM 707 N N . ASP A 1 98 ? 13.222 -3.161 -9.107 1.00 91.75 98 ASP A N 1
ATOM 708 C CA . ASP A 1 98 ? 12.243 -3.055 -10.187 1.00 91.75 98 ASP A CA 1
ATOM 709 C C . ASP A 1 98 ? 10.856 -3.475 -9.672 1.00 91.75 98 ASP A C 1
ATOM 711 O O . ASP A 1 98 ? 10.680 -4.566 -9.121 1.00 91.75 98 ASP A O 1
ATOM 715 N N . PHE A 1 99 ? 9.867 -2.600 -9.854 1.00 90.44 99 PHE A N 1
ATOM 716 C CA . PHE A 1 99 ? 8.514 -2.789 -9.344 1.00 90.44 99 PHE A CA 1
ATOM 717 C C . PHE A 1 99 ? 7.852 -4.067 -9.868 1.00 90.44 99 PHE A C 1
ATOM 719 O O . PHE A 1 99 ? 7.038 -4.646 -9.146 1.00 90.44 99 PHE A O 1
ATOM 726 N N . ALA A 1 100 ? 8.215 -4.504 -11.080 1.00 93.25 100 ALA A N 1
ATOM 727 C CA . ALA A 1 100 ? 7.609 -5.642 -11.765 1.00 93.25 100 ALA A CA 1
ATOM 728 C C . ALA A 1 100 ? 8.167 -7.003 -11.320 1.00 93.25 100 ALA A C 1
ATOM 730 O O . ALA A 1 100 ? 7.581 -8.033 -11.646 1.00 93.25 100 ALA A O 1
ATOM 731 N N . THR A 1 101 ? 9.298 -7.031 -10.606 1.00 94.69 101 THR A N 1
ATOM 732 C CA . THR A 1 101 ? 9.995 -8.288 -10.268 1.00 94.69 101 THR A CA 1
ATOM 733 C C . THR A 1 101 ? 10.426 -8.401 -8.810 1.00 94.69 101 THR A C 1
ATOM 735 O O . THR A 1 101 ? 10.619 -9.516 -8.328 1.00 94.69 101 THR A O 1
ATOM 738 N N . ALA A 1 102 ? 10.561 -7.287 -8.085 1.00 96.00 102 ALA A N 1
ATOM 739 C CA . ALA A 1 102 ? 10.966 -7.307 -6.686 1.00 96.00 102 ALA A CA 1
ATOM 740 C C . ALA A 1 102 ? 9.909 -7.987 -5.801 1.00 96.00 102 ALA A C 1
ATOM 742 O O . ALA A 1 102 ? 8.732 -7.613 -5.822 1.00 96.00 102 ALA A O 1
ATOM 743 N N . THR A 1 103 ? 10.359 -8.959 -5.005 1.00 95.56 103 THR A N 1
ATOM 744 C CA . THR A 1 103 ? 9.518 -9.755 -4.099 1.00 95.56 103 THR A CA 1
ATOM 745 C C . THR A 1 103 ? 9.320 -9.112 -2.732 1.00 95.56 103 THR A C 1
ATOM 747 O O . THR A 1 103 ? 8.305 -9.378 -2.104 1.00 95.56 103 THR A O 1
ATOM 750 N N . ASP A 1 104 ? 10.275 -8.298 -2.276 1.00 97.06 104 ASP A N 1
ATOM 751 C CA . ASP A 1 104 ? 10.157 -7.523 -1.035 1.00 97.06 104 ASP A CA 1
ATOM 752 C C . ASP A 1 104 ? 9.284 -6.293 -1.296 1.00 97.06 104 ASP A C 1
ATOM 754 O O . ASP A 1 104 ? 9.596 -5.494 -2.199 1.00 97.06 104 ASP A O 1
ATOM 758 N N . ARG A 1 105 ? 8.158 -6.197 -0.575 1.00 97.12 105 ARG A N 1
ATOM 759 C CA . ARG A 1 105 ? 7.099 -5.214 -0.840 1.00 97.12 105 ARG A CA 1
ATOM 760 C C . ARG A 1 105 ? 6.860 -4.294 0.352 1.00 97.12 105 ARG A C 1
ATOM 762 O O . ARG A 1 105 ? 6.808 -4.709 1.501 1.00 97.12 105 ARG A O 1
ATOM 769 N N . ALA A 1 106 ? 6.572 -3.031 0.061 1.00 96.44 106 ALA A N 1
ATOM 770 C CA . ALA A 1 106 ? 6.125 -2.062 1.050 1.00 96.44 106 ALA A CA 1
ATOM 771 C C . ALA A 1 106 ? 4.924 -1.267 0.539 1.00 96.44 106 ALA A C 1
ATOM 773 O O . ALA A 1 106 ? 4.846 -0.899 -0.632 1.00 96.44 106 ALA A O 1
ATOM 774 N N . VAL A 1 107 ? 3.997 -0.953 1.441 1.00 97.06 107 VAL A N 1
ATOM 775 C CA . VAL A 1 107 ? 2.885 -0.044 1.153 1.00 97.06 107 VAL A CA 1
ATOM 776 C C . VAL A 1 107 ? 3.278 1.361 1.593 1.00 97.06 107 VAL A C 1
ATOM 778 O O . VAL A 1 107 ? 3.748 1.556 2.713 1.00 97.06 107 VAL A O 1
ATOM 781 N N . GLY A 1 108 ? 3.070 2.352 0.732 1.00 93.06 108 GLY A N 1
ATOM 782 C CA . GLY A 1 108 ? 3.349 3.748 1.056 1.00 93.06 108 GLY A CA 1
ATOM 783 C C . GLY A 1 108 ? 2.524 4.719 0.223 1.00 93.06 108 GLY A C 1
ATOM 784 O O . GLY A 1 108 ? 1.588 4.328 -0.472 1.00 93.06 108 GLY A O 1
ATOM 785 N N . GLY A 1 109 ? 2.878 5.998 0.289 1.00 88.56 109 GLY A N 1
ATOM 786 C CA . GLY A 1 109 ? 2.200 7.046 -0.460 1.00 88.56 109 GLY A CA 1
ATOM 787 C C . GLY A 1 109 ? 3.104 8.242 -0.715 1.00 8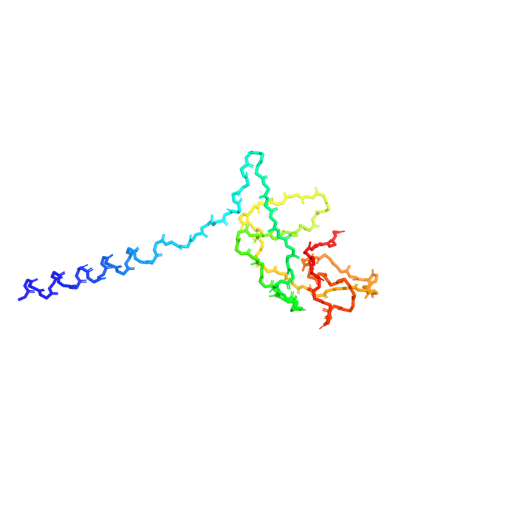8.56 109 GLY A C 1
ATOM 788 O O . GLY A 1 109 ? 4.069 8.472 0.013 1.00 88.56 109 GLY A O 1
ATOM 789 N N . LEU A 1 110 ? 2.775 8.997 -1.758 1.00 84.94 110 LEU A N 1
ATOM 790 C CA . LEU A 1 110 ? 3.300 10.340 -1.994 1.00 84.94 110 LEU A CA 1
ATOM 791 C C . LEU A 1 110 ? 2.192 11.334 -1.627 1.00 84.94 110 LEU A C 1
ATOM 793 O O . LEU A 1 110 ? 1.034 11.064 -1.938 1.00 84.94 110 LEU A O 1
ATOM 797 N N . SER A 1 111 ? 2.523 12.440 -0.951 1.00 76.81 111 SER A N 1
ATOM 798 C CA . SER A 1 111 ? 1.554 13.476 -0.547 1.00 76.81 111 SER A CA 1
ATOM 799 C C . SER A 1 111 ? 1.790 14.789 -1.266 1.00 76.81 111 SER A C 1
ATOM 801 O O . SER A 1 111 ? 2.965 15.225 -1.227 1.00 76.81 111 SER A O 1
#

pLDDT: mean 84.24, std 15.78, range [48.38, 98.12]

Sequence (111 aa):
MKKIFTKKMTIAFATVLFSGATALATVNIEANGSYTQNFDAIGVDSTATLPTGWKADKQTLVRTVGTYTAALTATEIAAGNNMTTQAGNGIYNFGAGDFATATDRAVGGLS

Foldseek 3Di:
DVVVVVVVVVVVVVVVVVVPDPPCDAPDADDVRDDDDQQLVQALDQFGFAPPNDFADWDPDPPDDDDPVRTHRTWRGFEEPPPDPPDDWTWYFYAPHPSNDHSGTDIDTDD